Protein AF-A0A6G3Z7Z8-F1 (afdb_monomer)

Structure (mmCIF, N/CA/C/O backbone):
data_AF-A0A6G3Z7Z8-F1
#
_entry.id   AF-A0A6G3Z7Z8-F1
#
loop_
_atom_site.group_PDB
_atom_site.id
_atom_site.type_symbol
_atom_site.label_atom_id
_atom_site.label_alt_id
_atom_site.label_comp_id
_atom_site.label_asym_id
_atom_site.label_entity_id
_atom_site.label_seq_id
_atom_site.pdbx_PDB_ins_code
_atom_site.Cartn_x
_atom_site.Cartn_y
_atom_site.Cartn_z
_atom_site.occupancy
_atom_site.B_iso_or_equiv
_atom_site.auth_seq_id
_atom_site.auth_comp_id
_atom_site.auth_asym_id
_atom_site.auth_atom_id
_atom_site.pdbx_PDB_model_num
ATOM 1 N N . MET A 1 1 ? 34.638 -16.367 -38.995 1.00 36.19 1 MET A N 1
ATOM 2 C CA . MET A 1 1 ? 33.538 -15.487 -38.543 1.00 36.19 1 MET A CA 1
ATOM 3 C C . MET A 1 1 ? 33.313 -15.796 -37.072 1.00 36.19 1 MET A C 1
ATOM 5 O O . MET A 1 1 ? 32.961 -16.928 -36.776 1.00 36.19 1 MET A O 1
ATOM 9 N N . SER A 1 2 ? 33.648 -14.878 -36.162 1.00 52.47 2 SER A N 1
ATOM 10 C CA . SER A 1 2 ? 33.390 -15.074 -34.727 1.00 52.47 2 SER A CA 1
ATOM 11 C C . SER A 1 2 ? 31.954 -14.651 -34.440 1.00 52.47 2 SER A C 1
ATOM 13 O O . SER A 1 2 ? 31.569 -13.542 -34.813 1.00 52.47 2 SER A O 1
ATOM 15 N N . PHE A 1 3 ? 31.155 -15.537 -33.849 1.00 48.62 3 PHE A N 1
ATOM 16 C CA . PHE A 1 3 ? 29.806 -15.189 -33.419 1.00 48.62 3 PHE A CA 1
ATOM 17 C C . PHE A 1 3 ? 29.890 -14.310 -32.165 1.00 48.62 3 PHE A C 1
ATOM 19 O O . PHE A 1 3 ? 30.705 -14.595 -31.285 1.00 48.62 3 PHE A O 1
ATOM 26 N N . PRO A 1 4 ? 29.089 -13.236 -32.076 1.00 58.88 4 PRO A N 1
ATOM 27 C CA . PRO A 1 4 ? 29.106 -12.372 -30.910 1.00 58.88 4 PRO A CA 1
ATOM 28 C C . PRO A 1 4 ? 28.668 -13.136 -29.660 1.00 58.88 4 PRO A C 1
ATOM 30 O O . PRO A 1 4 ? 27.732 -13.935 -29.700 1.00 58.88 4 PRO A O 1
ATOM 33 N N . ASP A 1 5 ? 29.347 -12.850 -28.553 1.00 64.81 5 ASP A N 1
ATOM 34 C CA . ASP A 1 5 ? 29.034 -13.372 -27.228 1.00 64.81 5 ASP A CA 1
ATOM 35 C C . ASP A 1 5 ? 27.566 -13.067 -26.858 1.00 64.81 5 ASP A C 1
ATOM 37 O O . ASP A 1 5 ? 27.059 -11.962 -27.085 1.00 64.81 5 ASP A O 1
ATOM 41 N N . HIS A 1 6 ? 26.875 -14.043 -26.266 1.00 65.88 6 HIS A N 1
ATOM 42 C CA . HIS A 1 6 ? 25.496 -13.927 -25.784 1.00 65.88 6 HIS A CA 1
ATOM 43 C C . HIS A 1 6 ? 25.314 -12.719 -24.848 1.00 65.88 6 HIS A C 1
ATOM 45 O O . HIS A 1 6 ? 24.268 -12.058 -24.853 1.00 65.88 6 HIS A O 1
ATOM 51 N N . GLN A 1 7 ? 26.350 -12.377 -24.076 1.00 63.41 7 GLN A N 1
ATOM 52 C CA . GLN A 1 7 ? 26.332 -11.205 -23.208 1.00 63.41 7 GLN A CA 1
ATOM 53 C C . GLN A 1 7 ? 26.257 -9.888 -24.002 1.00 63.41 7 GLN A C 1
ATOM 55 O O . GLN A 1 7 ? 25.507 -8.986 -23.625 1.00 63.41 7 GLN A O 1
ATOM 60 N N . GLU A 1 8 ? 26.947 -9.784 -25.136 1.00 62.78 8 GLU A N 1
ATOM 61 C CA . GLU A 1 8 ? 26.903 -8.601 -26.006 1.00 62.78 8 GLU A CA 1
ATOM 62 C C . GLU A 1 8 ? 25.571 -8.497 -26.765 1.00 62.78 8 GLU A C 1
ATOM 64 O O . GLU A 1 8 ? 25.000 -7.407 -26.878 1.00 62.78 8 GLU A O 1
ATOM 69 N N . LEU A 1 9 ? 24.999 -9.635 -27.181 1.00 63.47 9 LEU A N 1
ATOM 70 C CA . LEU A 1 9 ? 23.662 -9.695 -27.785 1.00 63.47 9 LEU A CA 1
ATOM 71 C C . LEU A 1 9 ? 22.569 -9.229 -26.810 1.00 63.47 9 LEU A C 1
ATOM 73 O O . LEU A 1 9 ? 21.693 -8.446 -27.187 1.00 63.47 9 LEU A O 1
ATOM 77 N N . SER A 1 10 ? 22.649 -9.641 -25.540 1.00 74.94 10 SER A N 1
ATOM 78 C CA . SER A 1 10 ? 21.703 -9.207 -24.503 1.00 74.94 10 SER A CA 1
ATOM 79 C C . SER A 1 10 ? 21.778 -7.698 -24.234 1.00 74.94 10 SER A C 1
ATOM 81 O O . SER A 1 10 ? 20.742 -7.031 -24.195 1.00 74.94 10 SER A O 1
ATOM 83 N N . LYS A 1 11 ? 22.985 -7.119 -24.139 1.00 82.38 11 LYS A N 1
ATOM 84 C CA . LYS A 1 11 ? 23.173 -5.667 -23.968 1.00 82.38 11 LYS A CA 1
ATOM 85 C C . LYS A 1 11 ? 22.624 -4.883 -25.161 1.00 82.38 11 LYS A C 1
ATOM 87 O O . LYS A 1 11 ? 21.976 -3.854 -24.969 1.00 82.38 11 LYS A O 1
ATOM 92 N N . GLY A 1 12 ? 22.866 -5.360 -26.384 1.00 87.75 12 GLY A N 1
ATOM 93 C CA . GLY A 1 12 ? 22.354 -4.737 -27.607 1.00 87.75 12 GLY A CA 1
ATOM 94 C C . GLY A 1 12 ? 20.825 -4.741 -27.674 1.00 87.75 12 GLY A C 1
ATOM 95 O O . GLY A 1 12 ? 20.211 -3.720 -27.995 1.00 87.75 12 GLY A O 1
ATOM 96 N N . TRP A 1 13 ? 20.196 -5.857 -27.299 1.00 89.81 13 TRP A N 1
ATOM 97 C CA . TRP A 1 13 ? 18.738 -5.960 -27.242 1.00 89.81 13 TRP A CA 1
ATOM 98 C C . TRP A 1 13 ? 18.138 -5.039 -26.174 1.00 89.81 13 TRP A C 1
ATOM 100 O O . TRP A 1 13 ? 17.207 -4.291 -26.470 1.00 89.81 13 TRP A O 1
ATOM 110 N N . TRP A 1 14 ? 18.703 -5.007 -24.961 1.00 87.81 14 TRP A N 1
ATOM 111 C CA . TRP A 1 14 ? 18.217 -4.118 -23.898 1.00 87.81 14 TRP A CA 1
ATOM 112 C C . TRP A 1 14 ? 18.312 -2.639 -24.288 1.00 87.81 14 TRP A C 1
ATOM 114 O O . TRP A 1 14 ? 17.359 -1.896 -24.057 1.00 87.81 14 TRP A O 1
ATOM 124 N N . LYS A 1 15 ? 19.401 -2.227 -24.955 1.00 88.12 15 LYS A N 1
ATOM 125 C CA . LYS A 1 15 ? 19.575 -0.852 -25.459 1.00 88.12 15 LYS A CA 1
ATOM 126 C C . LYS A 1 15 ? 18.568 -0.462 -26.544 1.00 88.12 15 LYS A C 1
ATOM 128 O O . LYS A 1 15 ? 18.217 0.708 -26.634 1.00 88.12 15 LYS A O 1
ATOM 133 N N . THR A 1 16 ? 18.126 -1.406 -27.376 1.00 91.31 16 THR A N 1
ATOM 134 C CA . THR A 1 16 ? 17.299 -1.106 -28.563 1.00 91.31 16 THR A CA 1
ATOM 135 C C . THR A 1 16 ? 15.813 -1.409 -28.383 1.00 91.31 16 THR A C 1
ATOM 137 O O . THR A 1 16 ? 14.980 -0.743 -28.989 1.00 91.31 16 THR A O 1
ATOM 140 N N . ARG A 1 17 ? 15.459 -2.410 -27.569 1.00 91.88 17 ARG A N 1
ATOM 141 C CA . ARG A 1 17 ? 14.087 -2.943 -27.446 1.00 91.88 17 ARG A CA 1
ATOM 142 C C . ARG A 1 17 ? 13.583 -3.054 -26.011 1.00 91.88 17 ARG A C 1
ATOM 144 O O . ARG A 1 17 ? 12.373 -3.144 -25.807 1.00 91.88 17 ARG A O 1
ATOM 151 N N . GLY A 1 18 ? 14.485 -3.011 -25.032 1.00 91.31 18 GLY A N 1
ATOM 152 C CA . GLY A 1 18 ? 14.162 -3.220 -23.622 1.00 91.31 18 GLY A CA 1
ATOM 153 C C . GLY A 1 18 ? 13.092 -2.270 -23.093 1.00 91.31 18 GLY A C 1
ATOM 154 O O . GLY A 1 18 ? 12.128 -2.717 -22.485 1.00 91.31 18 GLY A O 1
ATOM 155 N N . SER A 1 19 ? 13.212 -0.970 -23.382 1.00 91.12 19 SER A N 1
ATOM 156 C CA . SER A 1 19 ? 12.240 0.037 -22.930 1.00 91.12 19 SER A CA 1
ATOM 157 C C . SER A 1 19 ? 10.819 -0.265 -23.419 1.00 91.12 19 SER A C 1
ATOM 159 O O . SER A 1 19 ? 9.890 -0.309 -22.615 1.00 91.12 19 SER A O 1
ATOM 161 N N . HIS A 1 20 ? 10.662 -0.557 -24.712 1.00 93.31 20 HIS A N 1
ATOM 162 C CA . HIS A 1 20 ? 9.366 -0.879 -25.304 1.00 93.31 20 HIS A CA 1
ATOM 163 C C . HIS A 1 20 ? 8.766 -2.160 -24.711 1.00 93.31 20 HIS A C 1
ATOM 165 O O . HIS A 1 20 ? 7.588 -2.183 -24.356 1.00 93.31 20 HIS A O 1
ATOM 171 N N . TRP A 1 21 ? 9.579 -3.208 -24.545 1.00 93.94 21 TRP A N 1
ATOM 172 C CA . TRP A 1 21 ? 9.133 -4.447 -23.907 1.00 93.94 21 TRP A CA 1
ATOM 173 C C . TRP A 1 21 ? 8.682 -4.218 -22.458 1.00 93.94 21 TRP A C 1
ATOM 175 O O . TRP A 1 21 ? 7.600 -4.661 -22.080 1.00 93.94 21 TRP A O 1
ATOM 185 N N . THR A 1 22 ? 9.452 -3.464 -21.667 1.00 91.31 22 THR A N 1
ATOM 186 C CA . THR A 1 22 ? 9.096 -3.138 -20.278 1.00 91.31 22 THR A CA 1
ATOM 187 C C . THR A 1 22 ? 7.786 -2.356 -20.206 1.00 91.31 22 THR A C 1
ATOM 189 O O . THR A 1 22 ? 6.958 -2.635 -19.342 1.00 91.31 22 THR A O 1
ATOM 192 N N . SER A 1 23 ? 7.551 -1.413 -21.124 1.00 91.94 23 SER A N 1
ATOM 193 C CA . SER A 1 23 ? 6.278 -0.687 -21.202 1.00 91.94 23 SER A CA 1
ATOM 194 C C . SER A 1 23 ? 5.100 -1.608 -21.523 1.00 91.94 23 SER A C 1
ATOM 196 O O . SER A 1 23 ? 4.058 -1.496 -20.880 1.00 91.94 23 SER A O 1
ATOM 198 N N . GLN A 1 24 ? 5.257 -2.542 -22.466 1.00 94.56 24 GLN A N 1
ATOM 199 C CA . GLN A 1 24 ? 4.207 -3.512 -22.790 1.00 94.56 24 GLN A CA 1
ATOM 200 C C . GLN A 1 24 ? 3.907 -4.442 -21.616 1.00 94.56 24 GLN A C 1
ATOM 202 O O . GLN A 1 24 ? 2.750 -4.580 -21.226 1.00 94.56 24 GLN A O 1
ATOM 207 N N . LEU A 1 25 ? 4.946 -5.021 -21.008 1.00 92.50 25 LEU A N 1
ATOM 208 C CA . LEU A 1 25 ? 4.787 -5.876 -19.837 1.00 92.50 25 LEU A CA 1
ATOM 209 C C . LEU A 1 25 ? 4.073 -5.125 -18.714 1.00 92.50 25 LEU A C 1
ATOM 211 O O . LEU A 1 25 ? 3.156 -5.656 -18.097 1.00 92.50 25 LEU A O 1
ATOM 215 N N . ARG A 1 26 ? 4.464 -3.876 -18.467 1.00 92.75 26 ARG A N 1
ATOM 216 C CA . ARG A 1 26 ? 3.838 -3.046 -17.447 1.00 92.75 26 ARG A CA 1
ATOM 217 C C . ARG A 1 26 ? 2.357 -2.810 -17.714 1.00 92.75 26 ARG A C 1
ATOM 219 O O . ARG A 1 26 ? 1.579 -2.888 -16.772 1.00 92.75 26 ARG A O 1
ATOM 226 N N . ASN A 1 27 ? 1.965 -2.565 -18.961 1.00 93.75 27 ASN A N 1
ATOM 227 C CA . ASN A 1 27 ? 0.556 -2.412 -19.316 1.00 93.75 27 ASN A CA 1
ATOM 228 C C . ASN A 1 27 ? -0.239 -3.694 -19.035 1.00 93.75 27 ASN A C 1
ATOM 230 O O . ASN A 1 27 ? -1.313 -3.623 -18.443 1.00 93.75 27 ASN A O 1
ATOM 234 N N . GLU A 1 28 ? 0.307 -4.863 -19.381 1.00 95.31 28 GLU A N 1
ATOM 235 C CA . GLU A 1 28 ? -0.337 -6.150 -19.092 1.00 95.31 28 GLU A CA 1
ATOM 236 C C . GLU A 1 28 ? -0.427 -6.426 -17.586 1.00 95.31 2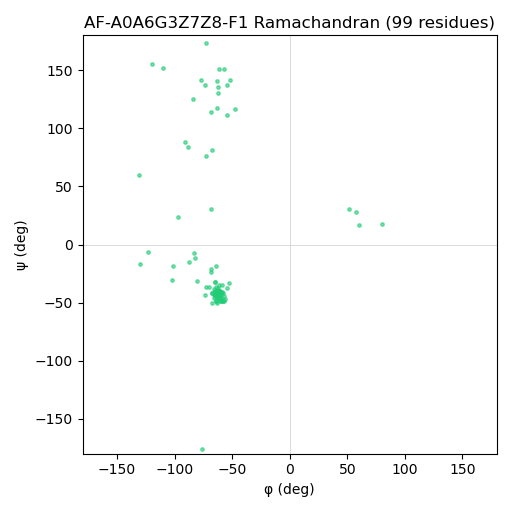8 GLU A C 1
ATOM 238 O O . GLU A 1 28 ? -1.459 -6.866 -17.081 1.00 95.31 28 GLU A O 1
ATOM 243 N N . VAL A 1 29 ? 0.631 -6.110 -16.839 1.00 95.25 29 VAL A N 1
ATOM 244 C CA . VAL A 1 29 ? 0.680 -6.264 -15.381 1.00 95.25 29 VAL A CA 1
ATOM 245 C C . VAL A 1 29 ? -0.313 -5.325 -14.689 1.00 95.25 29 VAL A C 1
ATOM 247 O O . VAL A 1 29 ? -1.051 -5.764 -13.806 1.00 95.25 29 VAL A O 1
ATOM 250 N N . VAL A 1 30 ? -0.397 -4.066 -15.118 1.00 94.44 30 VAL A N 1
ATOM 251 C CA . VAL A 1 30 ? -1.398 -3.107 -14.634 1.00 94.44 30 VAL A CA 1
ATOM 252 C C . VAL A 1 30 ? -2.808 -3.623 -14.918 1.00 94.44 30 VAL A C 1
ATOM 254 O O . VAL A 1 30 ? -3.637 -3.675 -14.014 1.00 94.44 30 VAL A O 1
ATOM 257 N N . LYS A 1 31 ? -3.070 -4.070 -16.147 1.00 94.38 31 LYS A N 1
ATOM 258 C CA . LYS A 1 31 ? -4.391 -4.529 -16.582 1.00 94.38 31 LYS A CA 1
ATOM 259 C C . LYS A 1 31 ? -4.864 -5.783 -15.849 1.00 94.38 31 LYS A C 1
ATOM 261 O O . LYS A 1 31 ? -6.029 -5.867 -15.475 1.00 94.38 31 LYS A O 1
ATOM 266 N N . HIS A 1 32 ? -3.982 -6.762 -15.671 1.00 95.81 32 HIS A N 1
ATOM 267 C CA . HIS A 1 32 ? -4.366 -8.086 -15.178 1.00 95.81 32 HIS A CA 1
ATOM 268 C C . HIS A 1 32 ? -4.064 -8.314 -13.697 1.00 95.81 32 HIS A C 1
ATOM 270 O O . HIS A 1 32 ? -4.628 -9.230 -13.102 1.00 95.81 32 HIS A O 1
ATOM 276 N N . ARG A 1 33 ? -3.182 -7.515 -13.090 1.00 92.69 33 ARG A N 1
ATOM 277 C CA . ARG A 1 33 ? -2.815 -7.642 -11.670 1.00 92.69 33 ARG A CA 1
ATOM 278 C C . ARG A 1 33 ? -3.037 -6.375 -10.859 1.00 92.69 33 ARG A C 1
ATOM 280 O O . ARG A 1 33 ? -2.880 -6.434 -9.647 1.00 92.69 33 ARG A O 1
ATOM 287 N N . ASN A 1 34 ? -3.403 -5.260 -11.494 1.00 90.50 34 ASN A N 1
ATOM 288 C CA . ASN A 1 34 ? -3.611 -3.974 -10.828 1.00 90.50 34 ASN A CA 1
ATOM 289 C C . ASN A 1 34 ? -2.371 -3.477 -10.053 1.00 90.50 34 ASN A C 1
ATOM 291 O O . ASN A 1 34 ? -2.489 -2.756 -9.066 1.00 90.50 34 ASN A O 1
ATOM 295 N N . ILE A 1 35 ? -1.170 -3.864 -10.496 1.00 90.06 35 ILE A N 1
ATOM 296 C CA . ILE A 1 35 ? 0.102 -3.458 -9.885 1.00 90.06 35 ILE A CA 1
ATOM 297 C C . ILE A 1 35 ? 0.960 -2.690 -10.884 1.00 90.06 35 ILE A C 1
ATOM 299 O O . ILE A 1 35 ? 0.851 -2.864 -12.095 1.00 90.06 35 ILE A O 1
ATOM 303 N N . GLY A 1 36 ? 1.856 -1.854 -10.364 1.00 87.56 36 GLY A N 1
ATOM 304 C CA . GLY A 1 36 ? 2.826 -1.135 -11.185 1.00 87.56 36 GLY A CA 1
ATOM 305 C C . GLY A 1 36 ? 2.281 0.113 -11.875 1.00 87.56 36 GLY A C 1
ATOM 306 O O . GLY A 1 36 ? 2.927 0.581 -12.801 1.00 87.56 36 GLY A O 1
ATOM 307 N N . HIS A 1 37 ? 1.148 0.673 -11.443 1.00 90.56 37 HIS A N 1
ATOM 308 C CA . HIS A 1 37 ? 0.602 1.950 -11.928 1.00 90.56 37 HIS A CA 1
ATOM 309 C C . HIS A 1 37 ? 1.573 3.129 -11.761 1.00 90.56 37 HIS A C 1
ATOM 311 O O . HIS A 1 37 ? 2.411 3.141 -10.860 1.00 90.56 37 HIS A O 1
ATOM 317 N N . HIS A 1 38 ? 1.474 4.141 -12.633 1.00 89.31 38 HIS A N 1
ATOM 318 C CA . HIS A 1 38 ? 2.137 5.435 -12.409 1.00 89.31 38 HIS A CA 1
ATOM 319 C C . HIS A 1 38 ? 1.143 6.323 -11.674 1.00 89.31 38 HIS A C 1
ATOM 321 O O . HIS A 1 38 ? 0.374 7.043 -12.301 1.00 89.31 38 HIS A O 1
ATOM 327 N N . TRP A 1 39 ? 1.149 6.245 -10.348 1.00 90.19 39 TRP A N 1
ATOM 328 C CA . TRP A 1 39 ? 0.205 6.990 -9.520 1.00 90.19 39 TRP A CA 1
ATOM 329 C C . TRP A 1 39 ? 0.425 8.508 -9.538 1.00 90.19 39 TRP A C 1
ATOM 331 O O . TRP A 1 39 ? -0.494 9.257 -9.239 1.00 90.19 39 TRP A O 1
ATOM 341 N N . ASN A 1 40 ? 1.631 8.967 -9.900 1.00 94.19 40 ASN A N 1
ATOM 342 C CA . ASN A 1 40 ? 1.996 10.388 -9.990 1.00 94.19 40 ASN A CA 1
ATOM 343 C C . ASN A 1 40 ? 1.676 11.207 -8.724 1.00 94.19 40 ASN A C 1
ATOM 345 O O . ASN A 1 40 ? 1.414 12.404 -8.810 1.00 94.19 40 ASN A O 1
ATOM 349 N N . PHE A 1 41 ? 1.723 10.574 -7.547 1.00 95.50 41 PHE A N 1
ATOM 350 C CA . PHE A 1 41 ? 1.473 11.259 -6.284 1.00 95.50 41 PHE A CA 1
ATOM 351 C C . PHE A 1 41 ? 2.508 12.351 -6.020 1.00 95.50 41 PHE A C 1
ATOM 353 O O . PHE A 1 41 ? 3.720 12.132 -6.160 1.00 95.50 41 PHE A O 1
ATOM 360 N N . ASN A 1 42 ? 2.024 13.509 -5.580 1.00 97.38 42 ASN A N 1
ATOM 361 C CA . ASN A 1 42 ? 2.874 14.566 -5.055 1.00 97.38 42 ASN A CA 1
ATOM 362 C C . ASN A 1 42 ? 3.415 14.186 -3.657 1.00 97.38 42 ASN A C 1
ATOM 364 O O . ASN A 1 42 ? 3.058 13.154 -3.084 1.00 97.38 42 ASN A O 1
ATOM 368 N N . THR A 1 43 ? 4.319 15.001 -3.113 1.00 98.06 43 THR A N 1
ATOM 369 C CA . THR A 1 43 ? 4.939 14.736 -1.803 1.00 98.06 43 THR A CA 1
ATOM 370 C C . THR A 1 43 ? 3.913 14.674 -0.672 1.00 98.06 43 THR A C 1
ATOM 372 O O . THR A 1 43 ? 3.992 13.788 0.171 1.00 98.06 43 THR A O 1
ATOM 375 N N . GLU A 1 44 ? 2.931 15.571 -0.672 1.00 97.69 44 GLU A N 1
ATOM 376 C CA . GLU A 1 44 ? 1.886 15.630 0.353 1.00 97.69 44 GLU A CA 1
ATOM 377 C C . GLU A 1 44 ? 1.013 14.367 0.350 1.00 97.69 44 GLU A C 1
ATOM 379 O O . GLU A 1 44 ? 0.814 13.746 1.390 1.00 97.69 44 GLU A O 1
ATOM 384 N N . GLN A 1 45 ? 0.590 13.909 -0.828 1.00 95.94 45 GLN A N 1
ATOM 385 C CA . GLN A 1 45 ? -0.168 12.670 -1.010 1.00 95.94 45 GLN A CA 1
ATOM 386 C C . GLN A 1 45 ? 0.625 11.438 -0.559 1.00 95.94 45 GLN A C 1
ATOM 388 O O . GLN A 1 45 ? 0.066 10.543 0.070 1.00 95.94 45 GLN A O 1
ATOM 393 N N . LYS A 1 46 ? 1.935 11.387 -0.841 1.00 96.62 46 LYS A N 1
ATOM 394 C CA . LYS A 1 46 ? 2.804 10.302 -0.351 1.00 96.62 46 LYS A CA 1
ATOM 395 C C . LYS A 1 46 ? 2.902 10.303 1.170 1.00 96.62 46 LYS A C 1
ATOM 397 O O . LYS A 1 46 ? 2.808 9.239 1.771 1.00 96.62 46 LYS A O 1
ATOM 402 N N . ASN A 1 47 ? 3.055 11.477 1.778 1.00 97.56 47 ASN A N 1
ATOM 403 C CA . ASN A 1 47 ? 3.098 11.606 3.232 1.00 97.56 47 ASN A CA 1
ATOM 404 C C . ASN A 1 47 ? 1.775 11.164 3.863 1.00 97.56 47 ASN A C 1
ATOM 406 O O . ASN A 1 47 ? 1.794 10.417 4.833 1.00 97.56 47 ASN A O 1
ATOM 410 N N . LEU A 1 48 ? 0.638 11.548 3.274 1.00 95.62 48 LEU A N 1
ATOM 411 C CA . LEU A 1 48 ? -0.677 11.123 3.749 1.00 95.62 48 LEU A CA 1
ATOM 412 C C . LEU A 1 48 ? -0.844 9.597 3.683 1.00 95.62 48 LEU A C 1
ATOM 414 O O . LEU A 1 48 ? -1.291 8.990 4.654 1.00 95.62 48 LEU A O 1
ATOM 418 N N . LEU A 1 49 ? -0.436 8.967 2.575 1.00 94.62 49 LEU A N 1
ATOM 419 C CA . LEU A 1 49 ? -0.453 7.505 2.441 1.00 94.62 49 LEU A CA 1
ATOM 420 C C . LEU A 1 49 ? 0.468 6.822 3.458 1.00 94.62 49 LEU A C 1
ATOM 422 O O . LEU A 1 49 ? 0.089 5.795 4.014 1.00 94.62 49 LEU A O 1
ATOM 426 N N . GLN A 1 50 ? 1.645 7.395 3.723 1.00 96.25 50 GLN A N 1
ATOM 427 C CA . GLN A 1 50 ? 2.563 6.881 4.737 1.00 96.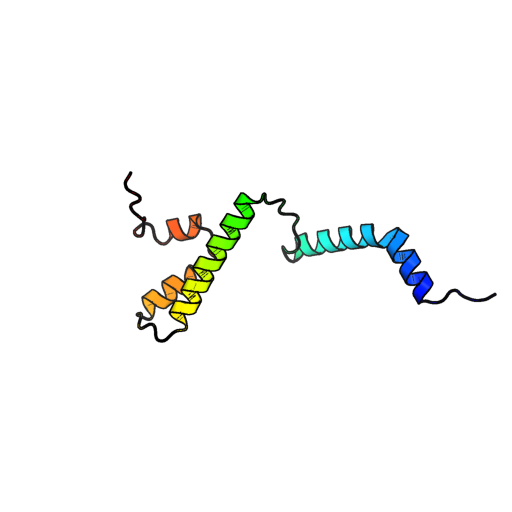25 50 GLN A CA 1
ATOM 428 C C . GLN A 1 50 ? 1.944 6.973 6.135 1.00 96.25 50 GLN A C 1
ATOM 430 O O . GLN A 1 50 ? 1.902 5.977 6.843 1.00 96.25 50 GLN A O 1
ATOM 435 N N . THR A 1 51 ? 1.382 8.124 6.512 1.00 95.62 51 THR A N 1
ATOM 436 C CA . THR A 1 51 ? 0.703 8.290 7.807 1.00 95.62 51 THR A CA 1
ATOM 437 C C . THR A 1 51 ? -0.466 7.320 7.964 1.00 95.62 51 THR A C 1
ATOM 439 O O . THR A 1 51 ? -0.637 6.723 9.025 1.00 95.62 51 THR A O 1
ATOM 442 N N . TYR A 1 52 ? -1.259 7.132 6.908 1.00 94.94 52 TYR A N 1
ATOM 443 C CA . TYR A 1 52 ? -2.349 6.164 6.906 1.00 94.94 52 TYR A CA 1
ATOM 444 C C . TYR A 1 52 ? -1.839 4.725 7.091 1.00 94.94 52 TYR A C 1
ATOM 446 O O . TYR A 1 52 ? -2.376 3.979 7.912 1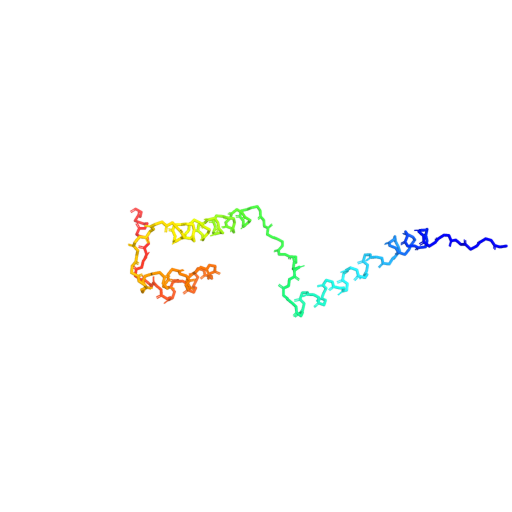.00 94.94 52 TYR A O 1
ATOM 454 N N . HIS A 1 53 ? -0.783 4.341 6.371 1.00 96.31 53 HIS A N 1
ATOM 455 C CA . HIS A 1 53 ? -0.130 3.043 6.531 1.00 96.31 53 HIS A CA 1
ATOM 456 C C . HIS A 1 53 ? 0.383 2.844 7.964 1.00 96.31 53 HIS A C 1
ATOM 458 O O . HIS A 1 53 ? 0.079 1.828 8.585 1.00 96.31 53 HIS A O 1
ATOM 464 N N . ASP A 1 54 ? 1.094 3.827 8.512 1.00 97.38 54 ASP A N 1
ATOM 465 C CA . ASP A 1 54 ? 1.701 3.748 9.842 1.00 97.38 54 ASP A CA 1
ATOM 466 C C . ASP A 1 54 ? 0.640 3.628 10.945 1.00 97.38 54 ASP A C 1
ATOM 468 O O . ASP A 1 54 ? 0.815 2.869 11.895 1.00 97.38 54 ASP A O 1
ATOM 472 N N . ALA A 1 55 ? -0.505 4.302 10.799 1.00 95.06 55 ALA A N 1
ATOM 473 C CA . ALA A 1 55 ? -1.631 4.162 11.722 1.00 95.06 55 ALA A CA 1
ATOM 474 C C . ALA A 1 55 ? -2.250 2.748 11.695 1.00 95.06 55 ALA A C 1
ATOM 476 O O . ALA A 1 55 ? -2.588 2.192 12.745 1.00 95.06 55 ALA A O 1
ATOM 477 N N . ASN A 1 56 ? -2.376 2.144 10.508 1.00 96.50 56 ASN A N 1
ATOM 478 C CA . ASN A 1 56 ? -2.845 0.762 10.364 1.00 96.50 56 ASN A CA 1
ATOM 479 C C . ASN A 1 56 ? -1.831 -0.237 10.934 1.00 96.50 56 ASN A C 1
ATOM 481 O O . ASN A 1 56 ? -2.215 -1.172 11.636 1.00 96.50 56 ASN A O 1
ATOM 485 N N . GLN A 1 57 ? -0.539 -0.013 10.685 1.00 97.12 57 GLN A N 1
ATOM 486 C CA . GLN A 1 57 ? 0.533 -0.820 11.256 1.00 97.12 57 GLN A CA 1
ATOM 487 C C . GLN A 1 57 ? 0.512 -0.759 12.786 1.00 97.12 57 GLN A C 1
ATOM 489 O O . GLN A 1 57 ? 0.502 -1.807 13.426 1.00 97.12 57 GLN A O 1
ATOM 494 N N . LEU A 1 58 ? 0.421 0.438 13.372 1.00 96.62 58 LEU A N 1
ATOM 495 C CA . LEU A 1 58 ? 0.320 0.610 14.822 1.00 96.62 58 LEU A CA 1
ATOM 496 C C . LEU A 1 58 ? -0.897 -0.130 15.392 1.00 96.62 58 LEU A C 1
ATOM 498 O O . LEU A 1 58 ? -0.791 -0.795 16.417 1.00 96.62 58 LEU A O 1
ATOM 502 N N . SER A 1 59 ? -2.044 -0.062 14.711 1.00 94.56 59 SER A N 1
ATOM 503 C CA . SER A 1 59 ? -3.257 -0.776 15.132 1.00 94.56 59 SER A CA 1
ATOM 504 C C . SER A 1 59 ? -3.035 -2.291 15.170 1.00 94.56 59 SER A C 1
ATOM 506 O O . SER A 1 59 ? -3.415 -2.952 16.138 1.00 94.56 59 SER A O 1
ATOM 508 N N . LEU A 1 60 ? -2.362 -2.840 14.155 1.00 95.62 60 LEU A N 1
ATOM 509 C CA . LEU A 1 60 ? -2.009 -4.256 14.092 1.00 95.62 60 LEU A CA 1
ATOM 510 C C . LEU A 1 60 ? -0.976 -4.649 15.161 1.00 95.62 60 LEU A C 1
ATOM 512 O O . LEU A 1 60 ? -1.112 -5.697 15.787 1.00 95.62 60 LEU A O 1
ATOM 516 N N . GLU A 1 61 ? 0.036 -3.817 15.399 1.00 97.00 61 GLU A N 1
ATOM 517 C CA . GLU A 1 61 ? 1.034 -4.027 16.454 1.00 97.00 61 GLU A CA 1
ATOM 518 C C . GLU A 1 61 ? 0.383 -4.039 17.841 1.00 97.00 61 GLU A C 1
ATOM 520 O O . GLU A 1 61 ? 0.630 -4.950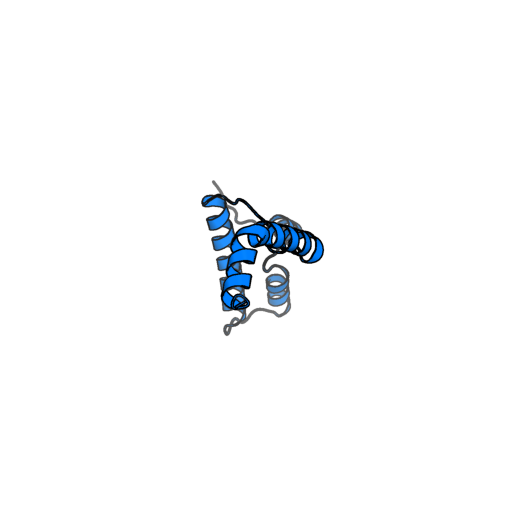 18.633 1.00 97.00 61 GLU A O 1
ATOM 525 N N . CYS A 1 62 ? -0.518 -3.090 18.114 1.00 95.38 62 CYS A N 1
ATOM 526 C CA . CYS A 1 62 ? -1.306 -3.069 19.341 1.00 95.38 62 CYS A CA 1
ATOM 527 C C . CYS A 1 62 ? -2.152 -4.338 19.475 1.00 95.38 62 CYS A C 1
ATOM 529 O O . CYS A 1 62 ? -2.123 -4.973 20.527 1.00 95.38 62 CYS A O 1
ATOM 531 N N . LEU A 1 63 ? -2.856 -4.757 18.421 1.00 95.06 63 LEU A N 1
ATOM 532 C CA . LEU A 1 63 ? -3.629 -5.998 18.439 1.00 95.06 63 LEU A CA 1
ATOM 533 C C . LEU A 1 63 ? -2.757 -7.240 18.661 1.00 95.06 63 LEU A C 1
ATOM 535 O O . LEU A 1 63 ? -3.208 -8.177 19.307 1.00 95.06 63 LEU A O 1
ATOM 539 N N . ASN A 1 64 ? -1.535 -7.281 18.143 1.00 94.88 64 ASN A N 1
ATOM 540 C CA . ASN A 1 64 ? -0.647 -8.437 18.295 1.00 94.88 64 ASN A CA 1
ATOM 541 C C . ASN A 1 64 ? 0.134 -8.450 19.620 1.00 94.88 64 ASN A C 1
ATOM 543 O O . ASN A 1 64 ? 0.800 -9.440 19.917 1.00 94.88 64 ASN A O 1
ATOM 547 N N . SER A 1 65 ? 0.052 -7.381 20.413 1.00 93.19 65 SER A N 1
ATOM 548 C CA . SER A 1 65 ? 0.550 -7.352 21.792 1.00 93.19 65 SER A CA 1
ATOM 549 C C . SER A 1 65 ? -0.394 -8.090 22.757 1.00 93.19 65 SER A C 1
ATOM 551 O O . SER A 1 65 ? -1.434 -8.608 22.347 1.00 93.19 65 SER A O 1
ATOM 553 N N . ASP A 1 66 ? -0.101 -8.072 24.062 1.00 90.00 66 ASP A N 1
ATOM 554 C CA . ASP A 1 66 ? -0.987 -8.578 25.130 1.00 90.00 66 ASP A CA 1
ATOM 555 C C . ASP A 1 66 ? -2.265 -7.718 25.326 1.00 90.00 66 ASP A C 1
ATOM 557 O O . ASP A 1 66 ? -2.806 -7.579 26.427 1.00 90.00 66 ASP A O 1
ATOM 561 N N . CYS A 1 67 ? -2.760 -7.095 24.253 1.00 89.75 67 CYS A N 1
ATOM 562 C CA . CYS A 1 67 ? -3.931 -6.236 24.244 1.00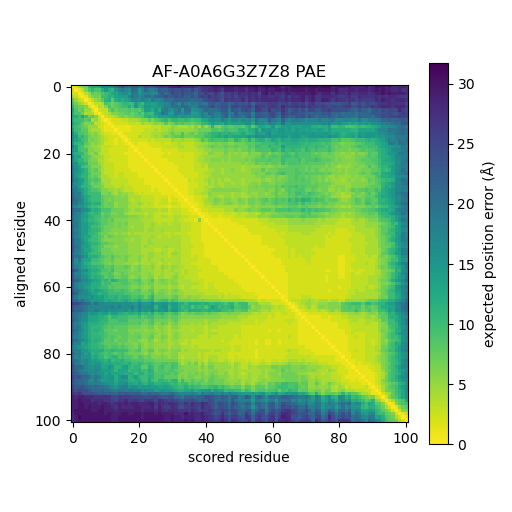 89.75 67 CYS A CA 1
ATOM 563 C C . CYS A 1 67 ? -5.203 -7.051 24.504 1.00 89.75 67 CYS A C 1
ATOM 565 O O . CYS A 1 67 ? -5.640 -7.868 23.688 1.00 89.75 67 CYS A O 1
ATOM 567 N N . ASN A 1 68 ? -5.834 -6.791 25.650 1.00 90.94 68 ASN A N 1
ATOM 568 C CA . ASN A 1 68 ? -7.066 -7.458 26.048 1.00 90.94 68 ASN A CA 1
ATOM 569 C C . ASN A 1 68 ? -8.299 -6.707 25.521 1.00 90.94 68 ASN A C 1
ATOM 571 O O . ASN A 1 68 ? -8.911 -5.904 26.228 1.00 90.94 68 ASN A O 1
ATOM 575 N N . VAL A 1 69 ? -8.664 -6.977 24.269 1.00 93.38 69 VAL A N 1
ATOM 576 C CA . VAL A 1 69 ? -9.911 -6.509 23.642 1.00 93.38 69 VAL A CA 1
ATOM 577 C C . VAL A 1 69 ? -10.874 -7.669 23.420 1.00 93.38 69 VAL A C 1
ATOM 579 O O . VAL A 1 69 ? -10.471 -8.816 23.229 1.00 93.38 69 VAL A O 1
ATOM 582 N N . SER A 1 70 ? -12.177 -7.378 23.416 1.00 95.50 70 SER A N 1
ATOM 583 C CA . SER A 1 70 ? -13.172 -8.397 23.069 1.00 95.50 70 SER A CA 1
ATOM 584 C C . SER A 1 70 ? -12.963 -8.898 21.636 1.00 95.50 70 SER A C 1
ATOM 586 O O . SER A 1 70 ? -12.548 -8.141 20.757 1.00 95.50 70 SER A O 1
ATOM 588 N N . ARG A 1 71 ? -13.329 -10.157 21.370 1.00 94.31 71 ARG A N 1
ATOM 589 C CA . ARG A 1 71 ? -13.259 -10.738 20.019 1.00 94.31 71 ARG A CA 1
ATOM 590 C C . ARG A 1 71 ? -14.008 -9.900 18.979 1.00 94.31 71 ARG A C 1
ATOM 592 O O . ARG A 1 71 ? -13.543 -9.777 17.855 1.00 94.31 71 ARG A O 1
ATOM 599 N N . LYS A 1 72 ? -15.149 -9.321 19.368 1.00 94.69 72 LYS A N 1
ATOM 600 C CA . LYS A 1 72 ? -15.951 -8.460 18.494 1.00 94.69 72 LYS A CA 1
ATOM 601 C C . LYS A 1 72 ? -15.176 -7.204 18.088 1.00 94.69 72 LYS A C 1
ATOM 603 O O . LYS A 1 72 ? -15.067 -6.928 16.904 1.00 94.69 72 LYS A O 1
ATOM 608 N N . VAL A 1 73 ? -14.593 -6.504 19.061 1.00 92.75 73 VAL A N 1
ATOM 609 C CA . VAL A 1 73 ? -13.804 -5.285 18.809 1.00 92.75 73 VAL A CA 1
ATOM 610 C C . VAL A 1 73 ? -12.555 -5.594 17.984 1.00 92.75 73 VAL A C 1
ATOM 612 O O . VAL A 1 73 ? -12.232 -4.847 17.071 1.00 92.75 73 VAL A O 1
ATOM 615 N N . ARG A 1 74 ? -11.875 -6.716 18.255 1.00 94.88 74 ARG A N 1
ATOM 616 C CA . ARG A 1 74 ? -10.746 -7.163 17.426 1.00 94.88 74 ARG A CA 1
ATOM 617 C C . ARG A 1 74 ? -11.154 -7.336 15.963 1.00 94.88 74 ARG A C 1
ATOM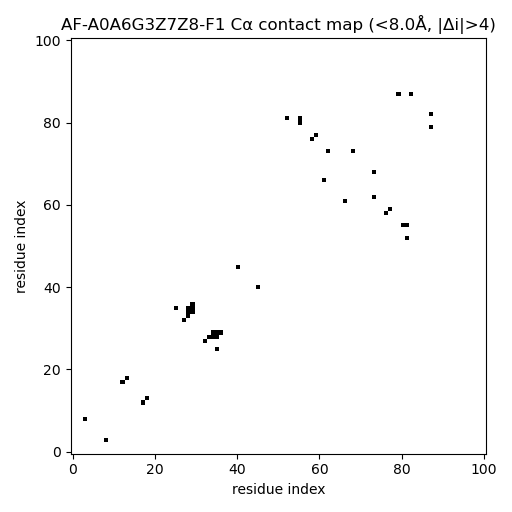 619 O O . ARG A 1 74 ? -10.465 -6.811 15.100 1.00 94.88 74 ARG A O 1
ATOM 626 N N . GLN A 1 75 ? -12.261 -8.035 15.705 1.00 93.69 75 GLN A N 1
ATOM 627 C CA . GLN A 1 75 ? -12.746 -8.257 14.343 1.00 93.69 75 GLN A CA 1
ATOM 628 C C . GLN A 1 75 ? -13.093 -6.935 13.649 1.00 93.69 75 GLN A C 1
ATOM 630 O O . GLN A 1 75 ? -12.708 -6.741 12.508 1.00 93.69 75 GLN A O 1
ATOM 635 N N . GLU A 1 76 ? -13.753 -6.006 14.348 1.00 92.81 76 GLU A N 1
ATOM 636 C CA . GLU A 1 76 ? -14.066 -4.676 13.806 1.00 92.81 76 GLU A CA 1
ATOM 637 C C . GLU A 1 76 ? -12.797 -3.904 13.406 1.00 92.81 76 GLU A C 1
ATOM 639 O O . GLU A 1 76 ? -12.772 -3.277 12.349 1.00 92.81 76 GLU A O 1
ATOM 644 N N . ILE A 1 77 ? -11.729 -3.981 14.211 1.00 92.69 77 ILE A N 1
ATOM 645 C CA . ILE A 1 77 ? -10.445 -3.351 13.878 1.00 92.69 77 ILE A CA 1
ATOM 646 C C . ILE A 1 77 ? -9.808 -4.050 12.673 1.00 92.69 77 ILE A C 1
ATOM 648 O O . ILE A 1 77 ? -9.438 -3.367 11.722 1.00 92.69 77 ILE A O 1
ATOM 652 N N . GLU A 1 78 ? -9.705 -5.382 12.685 1.00 93.88 78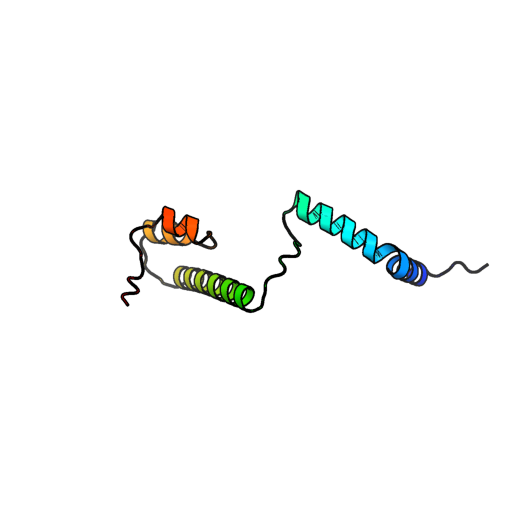 GLU A N 1
ATOM 653 C CA . GLU A 1 78 ? -9.110 -6.170 11.594 1.00 93.88 78 GLU A CA 1
ATOM 654 C C . GLU A 1 78 ? -9.842 -5.957 10.259 1.00 93.88 78 GLU A C 1
ATOM 656 O O . GLU A 1 78 ? -9.188 -5.768 9.235 1.00 93.88 78 GLU A O 1
ATOM 661 N N . ASP A 1 79 ? -11.175 -5.894 10.280 1.00 93.50 79 ASP A N 1
ATOM 662 C CA . ASP A 1 79 ? -12.007 -5.633 9.100 1.00 93.50 79 ASP A CA 1
ATOM 663 C C . ASP A 1 79 ? -11.840 -4.200 8.573 1.00 93.50 79 ASP A C 1
ATOM 665 O O . ASP A 1 79 ? -12.077 -3.956 7.393 1.00 93.50 79 ASP A O 1
ATOM 669 N N . SER A 1 80 ? -11.419 -3.256 9.424 1.00 92.88 80 SER A N 1
ATOM 670 C CA . SER A 1 80 ? -11.187 -1.856 9.047 1.00 92.88 80 SER A CA 1
ATOM 671 C C . SER A 1 80 ? -9.780 -1.577 8.503 1.00 92.88 80 SER A C 1
ATOM 673 O O . SER A 1 80 ? -9.557 -0.523 7.898 1.00 92.88 80 SER A O 1
ATOM 675 N N . LEU A 1 81 ? -8.828 -2.502 8.696 1.00 94.06 81 LEU A N 1
ATOM 676 C CA . LEU A 1 81 ? -7.435 -2.295 8.302 1.00 94.06 81 LEU A CA 1
ATOM 677 C C . LEU A 1 81 ? -7.311 -2.108 6.787 1.00 94.06 81 LEU A C 1
ATOM 679 O O . LEU A 1 81 ? -7.787 -2.919 5.994 1.00 94.06 81 LEU A O 1
ATOM 683 N N . LEU A 1 82 ? -6.599 -1.054 6.390 1.00 94.56 82 LEU A N 1
ATOM 684 C CA . LEU A 1 82 ? -6.325 -0.704 4.993 1.00 94.56 82 LEU A CA 1
ATOM 685 C C . LEU A 1 82 ? -7.590 -0.439 4.145 1.00 94.56 82 LEU A C 1
ATOM 687 O O . LEU A 1 82 ? -7.504 -0.405 2.914 1.00 94.56 82 LEU A O 1
ATOM 691 N N . LEU A 1 83 ? -8.750 -0.209 4.775 1.00 93.31 83 LEU A N 1
ATOM 692 C CA . LEU A 1 83 ? -9.954 0.236 4.077 1.00 93.31 83 LEU A CA 1
ATOM 693 C C . LEU A 1 83 ? -9.898 1.731 3.721 1.00 93.31 83 LEU A C 1
ATOM 695 O O . LEU A 1 83 ? -9.464 2.548 4.539 1.00 93.31 83 LEU A O 1
ATOM 699 N N . PRO A 1 84 ? -10.406 2.133 2.541 1.00 88.81 84 PRO A N 1
ATOM 700 C CA . PRO A 1 84 ? -10.578 3.545 2.217 1.00 88.81 84 PRO A CA 1
ATOM 701 C C . PRO A 1 84 ? -11.343 4.279 3.322 1.00 88.81 84 PRO A C 1
ATOM 703 O O . PRO A 1 84 ? -12.288 3.728 3.894 1.00 88.81 84 PRO A O 1
ATOM 706 N N . ILE A 1 85 ? -10.948 5.519 3.614 1.00 82.56 85 ILE A N 1
ATOM 707 C CA . ILE A 1 85 ? -11.524 6.281 4.727 1.00 82.56 85 ILE A CA 1
ATOM 708 C C . ILE A 1 85 ? -13.037 6.456 4.565 1.00 82.56 85 ILE A C 1
ATOM 710 O O . ILE A 1 85 ? -13.774 6.326 5.535 1.00 82.56 85 ILE A O 1
ATOM 714 N N . GLU A 1 86 ? -13.516 6.600 3.330 1.00 86.81 86 GLU A N 1
ATOM 715 C CA . GLU A 1 86 ? -14.937 6.729 3.015 1.00 86.81 86 GLU A CA 1
ATOM 716 C C . GLU A 1 86 ? -15.722 5.452 3.357 1.00 86.81 86 GLU A C 1
ATOM 718 O O . GLU A 1 86 ? -16.890 5.519 3.736 1.00 86.81 86 GLU A O 1
ATOM 723 N N . VAL A 1 87 ? -15.091 4.278 3.235 1.00 88.69 87 VAL A N 1
ATOM 724 C CA . VAL A 1 87 ? -15.704 2.991 3.605 1.00 88.69 87 VAL A CA 1
ATOM 725 C C . VAL A 1 87 ? -15.758 2.856 5.123 1.00 88.69 87 VAL A C 1
ATOM 727 O O . VAL A 1 87 ? -16.794 2.468 5.664 1.00 88.69 87 VAL A O 1
ATOM 730 N N . ILE A 1 88 ? -14.676 3.229 5.814 1.00 84.12 88 ILE A N 1
ATOM 731 C CA . ILE A 1 88 ? -14.619 3.236 7.282 1.00 84.12 88 ILE A CA 1
ATOM 732 C C . ILE A 1 88 ? -15.702 4.167 7.842 1.00 84.12 88 ILE A C 1
ATOM 734 O O . ILE A 1 88 ? -16.443 3.784 8.744 1.00 84.12 88 ILE A O 1
ATOM 738 N N . GLU A 1 89 ? -15.854 5.363 7.275 1.00 84.31 89 GLU A N 1
ATOM 739 C CA . GLU A 1 89 ? -16.858 6.345 7.696 1.00 84.31 89 GLU A CA 1
ATOM 740 C C . GLU A 1 89 ? -18.297 5.842 7.527 1.00 84.31 89 GLU A C 1
ATOM 742 O O . GLU A 1 89 ? -19.150 6.100 8.378 1.00 84.31 89 GLU A O 1
ATOM 747 N N . GLN A 1 90 ? -18.572 5.091 6.459 1.00 86.62 90 GLN A N 1
ATOM 748 C CA . GLN A 1 90 ? -19.883 4.476 6.240 1.00 86.62 90 GLN A CA 1
ATOM 749 C C . GLN A 1 90 ? -20.168 3.342 7.231 1.00 86.62 90 GLN A C 1
ATOM 751 O O . GLN A 1 90 ? -21.311 3.174 7.659 1.00 86.62 90 GLN A O 1
ATOM 756 N N . GLN A 1 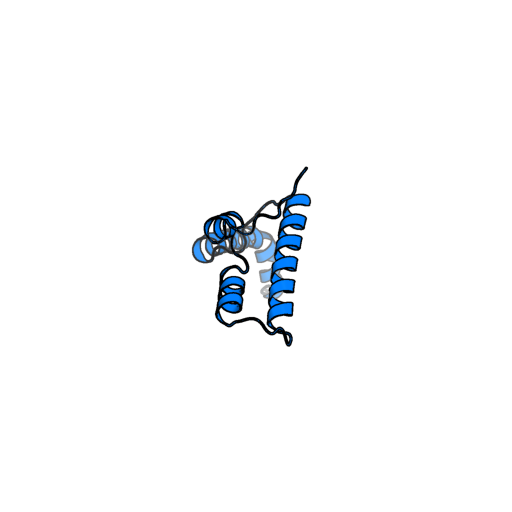91 ? -19.148 2.563 7.595 1.00 82.69 91 GLN A N 1
ATOM 757 C CA . GLN A 1 91 ? -19.283 1.423 8.504 1.00 82.69 91 GLN A CA 1
ATOM 758 C C . GLN A 1 91 ? -19.318 1.839 9.984 1.00 82.69 91 GLN A C 1
ATOM 760 O O . GLN A 1 91 ? -20.013 1.205 10.779 1.00 82.69 91 GLN A O 1
ATOM 765 N N . PHE A 1 92 ? -18.633 2.928 10.353 1.00 77.38 92 PHE A N 1
ATOM 766 C CA . PHE A 1 92 ? -18.464 3.375 11.741 1.00 77.38 92 PHE A CA 1
ATOM 767 C C . PHE A 1 92 ? -18.784 4.874 11.938 1.00 77.38 92 PHE A C 1
ATOM 769 O O . PHE A 1 92 ? -17.949 5.639 12.431 1.00 77.38 92 PHE A O 1
ATOM 776 N N . PRO A 1 93 ? -20.017 5.326 11.638 1.00 64.31 93 PRO A N 1
ATOM 777 C CA . PRO A 1 93 ? -20.384 6.749 11.663 1.00 64.31 93 PRO A CA 1
ATOM 778 C C . PRO A 1 93 ? -20.301 7.397 13.060 1.00 64.31 93 PRO A C 1
ATOM 780 O O . PRO A 1 93 ? -20.249 8.623 13.194 1.00 64.31 93 PRO A O 1
ATOM 783 N N . SER A 1 94 ? -20.290 6.587 14.121 1.00 57.00 94 SER A N 1
ATOM 784 C CA . SER A 1 94 ? -20.314 7.030 15.519 1.00 57.00 94 SER A CA 1
ATOM 785 C C . SER A 1 94 ? -18.945 7.439 16.079 1.00 57.00 94 SER A C 1
ATOM 787 O O . SER A 1 94 ? -18.903 8.015 17.163 1.00 57.00 94 SER A O 1
ATOM 789 N N . GLN A 1 95 ? -17.833 7.156 15.385 1.00 58.16 95 GLN A N 1
ATOM 790 C CA . GLN A 1 95 ? -16.468 7.421 15.876 1.00 58.16 95 GLN A CA 1
ATOM 791 C C . GLN A 1 95 ? -15.850 8.732 15.365 1.00 58.16 95 GLN A C 1
ATOM 793 O O . GLN A 1 95 ? -14.628 8.879 15.371 1.00 58.16 95 GLN A O 1
ATOM 798 N N . ARG A 1 96 ? -16.668 9.721 14.963 1.00 56.06 96 ARG A N 1
ATOM 799 C CA . ARG A 1 96 ? -16.166 11.075 14.667 1.00 56.06 96 ARG A CA 1
ATOM 800 C C . ARG A 1 96 ? -15.243 11.536 15.798 1.00 56.06 96 ARG A C 1
ATOM 802 O O . ARG A 1 96 ? -15.709 11.755 16.918 1.00 56.06 96 A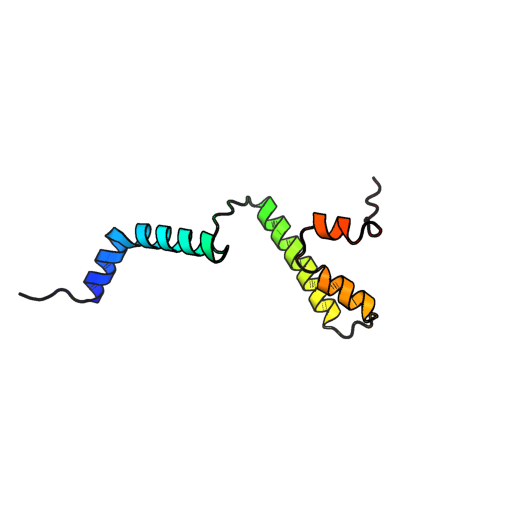RG A O 1
ATOM 809 N N . ARG A 1 97 ? -13.960 11.767 15.492 1.00 56.75 97 ARG A N 1
ATOM 810 C CA . ARG A 1 97 ? -13.177 12.739 16.256 1.00 56.75 97 ARG A CA 1
ATOM 811 C C . ARG A 1 97 ? -13.986 14.025 16.195 1.00 56.75 97 ARG A C 1
ATOM 813 O O . ARG A 1 97 ? -14.186 14.580 15.118 1.00 56.75 97 ARG A O 1
ATOM 820 N N . GLN A 1 98 ? -14.533 14.448 17.329 1.00 40.88 98 GLN A N 1
ATOM 821 C CA . GLN A 1 98 ? -15.003 15.815 17.468 1.00 40.88 98 GLN A CA 1
ATOM 822 C C . GLN A 1 98 ? -13.753 16.694 17.427 1.00 40.88 98 GLN A C 1
ATOM 824 O O . GLN A 1 98 ? -13.203 17.066 18.458 1.00 40.88 98 GLN A O 1
ATOM 829 N N . GLU A 1 99 ? -13.261 16.981 16.225 1.00 44.69 99 GLU A N 1
ATOM 830 C CA . GLU A 1 99 ? -12.417 18.146 15.996 1.00 44.69 99 GLU A CA 1
ATOM 831 C C . GLU A 1 99 ? -13.352 19.352 16.062 1.00 44.69 99 GLU A C 1
ATOM 833 O O . GLU A 1 99 ? -13.844 19.880 15.068 1.00 44.69 99 GLU A O 1
ATOM 838 N N . THR A 1 100 ? -13.709 19.686 17.300 1.00 40.38 100 THR A N 1
ATOM 839 C CA . THR A 1 100 ? -14.327 20.954 17.657 1.00 40.38 100 THR A CA 1
ATOM 840 C C . THR A 1 100 ? -13.301 22.034 17.334 1.00 40.38 100 THR A C 1
ATOM 842 O O . THR A 1 100 ? -12.196 22.007 17.881 1.00 40.38 100 THR A O 1
ATOM 845 N N . GLN A 1 101 ? -13.657 22.926 16.409 1.00 39.12 101 GLN A N 1
ATOM 846 C CA . GLN A 1 101 ? -13.071 24.266 16.334 1.00 39.12 101 GLN A CA 1
ATOM 847 C C . GLN A 1 101 ? -13.338 25.034 17.628 1.00 39.12 101 GLN A C 1
ATOM 849 O O . GLN A 1 101 ? -14.411 24.802 18.234 1.00 39.12 101 GLN A O 1
#

Mean predicted aligned error: 9.43 Å

Sequence (101 aa):
MSFPDHQELSKGWWKTRGSHWTSQLRNEVVKHRNIGHHWNFNTEQKNLLQTYHDANQLSLECLNSDCNVSRKVRQEIEDSLLLPIEVIEQQFPSQRRQETQ

pLDDT: mean 85.49, std 15.7, range [36.19, 98.06]

Solvent-accessible surface area (backbone atoms only — not comparable to full-atom values): 6274 Å² total; per-residue (Å²): 136,85,78,80,54,70,69,57,54,51,53,53,44,46,76,75,46,36,66,62,51,51,53,52,52,42,52,52,38,30,73,76,65,74,41,85,72,87,78,82,69,52,73,68,58,50,50,52,51,48,53,54,50,50,54,42,50,49,53,51,53,49,61,73,44,97,56,90,65,56,72,68,59,50,48,56,51,62,73,50,55,91,52,57,66,72,57,47,48,71,76,47,68,86,69,68,77,80,80,73,127

Secondary structure (DSSP, 8-state):
-PPPPHHHHHHHHIIIIIHHHHHHHHHHHHHHH--S------HHHHHHHHHHHHHHHHHHHHHHTT----HHHHHHHHHHTT--HHHHHHH-GGG------

Foldseek 3Di:
DDDDDPVVVVVVCCVPPVVVVVVVVLVVCCVPVVPDDPPVDDPVRVVVVVVLLVVLVVLVVCVPPPNDDDPVVSVLSVVPRPDDPVVVCVVCVPPDPPPPD

Nearest PDB structures (foldseek):
  8jke-assembly1_F  TM=7.038E-01  e=3.195E+00  Streptomyces coelicolor A3(2)

Radius of gyration: 23.69 Å; Cα contacts (8 Å, |Δi|>4): 22; chains: 1; bounding box: 54×40×65 Å